Protein AF-A0A377XMK1-F1 (afdb_monomer_lite)

InterPro domains:
  IPR009918 Protein of unknown function DUF1454 [PF07305] (12-74)

Secondary structure (DSSP, 8-state):
---------------------------------GGGSTTPPPPSS-HHHHHHHHHHH-TTSPPPPP----------

Radius of gyration: 28.37 Å; chains: 1; bounding box: 32×36×96 Å

Organism: Klebsiella pneumoniae (NCBI:txid573)

Structure (mmCIF, N/CA/C/O backbone):
data_AF-A0A377XMK1-F1
#
_entry.id   AF-A0A377XMK1-F1
#
loop_
_atom_site.group_PDB
_atom_site.id
_atom_site.type_symbol
_atom_site.label_atom_id
_atom_site.label_alt_id
_atom_site.label_comp_id
_atom_site.label_asym_id
_atom_site.label_entity_id
_atom_site.label_seq_id
_atom_site.pdbx_PDB_ins_code
_atom_site.Cartn_x
_atom_site.Cartn_y
_atom_site.Cartn_z
_atom_site.occupancy
_atom_site.B_iso_or_equiv
_atom_site.auth_seq_id
_atom_site.auth_comp_id
_atom_site.auth_asym_id
_atom_site.auth_atom_id
_atom_site.pdbx_PDB_model_num
ATOM 1 N N . MET A 1 1 ? 23.054 -4.935 -80.470 1.00 42.12 1 MET A N 1
ATOM 2 C CA . MET A 1 1 ? 22.900 -5.505 -79.114 1.00 42.12 1 MET A CA 1
ATOM 3 C C . MET A 1 1 ? 22.410 -4.409 -78.194 1.00 42.12 1 MET A C 1
ATOM 5 O O . MET A 1 1 ? 22.935 -3.306 -78.226 1.00 42.12 1 MET A O 1
ATOM 9 N N . LYS A 1 2 ? 21.306 -4.689 -77.511 1.00 43.97 2 LYS A N 1
ATOM 10 C CA . LYS A 1 2 ? 20.362 -3.720 -76.968 1.00 43.97 2 LYS A CA 1
ATOM 11 C C . LYS A 1 2 ? 20.478 -3.773 -75.452 1.00 43.97 2 LYS A C 1
ATOM 13 O O . LYS A 1 2 ? 20.087 -4.762 -74.848 1.00 43.97 2 LYS A O 1
ATOM 18 N N . LYS A 1 3 ? 21.051 -2.739 -74.853 1.00 50.34 3 LYS A N 1
ATOM 19 C CA . LYS A 1 3 ? 20.909 -2.472 -73.422 1.00 50.34 3 LYS A CA 1
ATOM 20 C C . LYS A 1 3 ? 20.296 -1.093 -73.311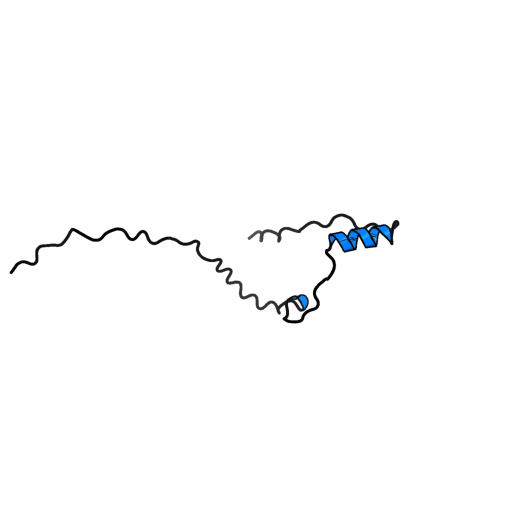 1.00 50.34 3 LYS A C 1
ATOM 22 O O . LYS A 1 3 ? 20.962 -0.107 -73.028 1.00 50.34 3 LYS A O 1
ATOM 27 N N . TRP A 1 4 ? 19.022 -1.058 -73.697 1.00 53.34 4 TRP A N 1
ATOM 28 C CA . TRP A 1 4 ? 18.121 0.008 -73.321 1.00 53.34 4 TRP A CA 1
ATOM 29 C C . TRP A 1 4 ? 18.229 0.162 -71.807 1.00 53.34 4 TRP A C 1
ATOM 31 O O . TRP A 1 4 ? 17.965 -0.783 -71.063 1.00 53.34 4 TRP A O 1
ATOM 41 N N . THR A 1 5 ? 18.747 1.316 -71.391 1.00 56.16 5 THR A N 1
ATOM 42 C CA . THR A 1 5 ? 17.972 2.244 -70.565 1.00 56.16 5 THR A CA 1
ATOM 43 C C . THR A 1 5 ? 16.856 1.505 -69.830 1.00 56.16 5 THR A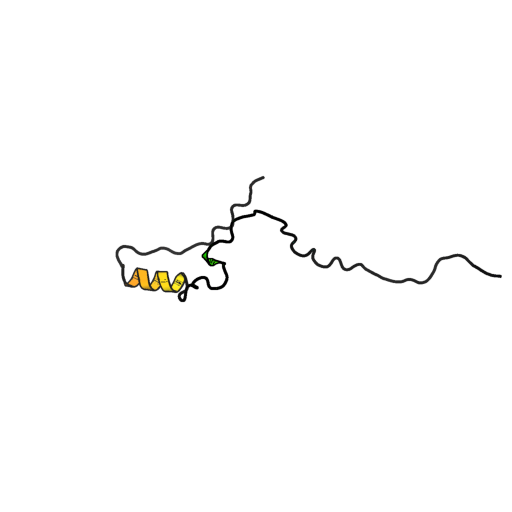 C 1
ATOM 45 O O . THR A 1 5 ? 15.859 1.112 -70.425 1.00 56.16 5 THR A O 1
ATOM 48 N N . ILE A 1 6 ? 17.130 1.074 -68.602 1.00 56.09 6 ILE A N 1
ATOM 49 C CA . ILE A 1 6 ? 16.833 1.884 -67.415 1.00 56.09 6 ILE A CA 1
ATOM 50 C C . ILE A 1 6 ? 15.346 2.234 -67.401 1.00 56.09 6 ILE A C 1
ATOM 52 O O . ILE A 1 6 ? 14.835 2.819 -68.350 1.00 56.09 6 ILE A O 1
ATOM 56 N N . LEU A 1 7 ? 14.727 1.986 -66.247 1.00 56.62 7 LEU A N 1
ATOM 57 C CA . LEU A 1 7 ? 13.428 2.525 -65.845 1.00 56.62 7 LEU A CA 1
ATOM 58 C C . LEU A 1 7 ? 12.231 1.628 -66.179 1.00 56.62 7 LEU A C 1
ATOM 60 O O . LEU A 1 7 ? 11.379 1.987 -66.975 1.00 56.62 7 LEU A O 1
ATOM 64 N N . TRP A 1 8 ? 12.143 0.478 -65.508 1.00 51.41 8 TRP A N 1
ATOM 65 C CA . TRP A 1 8 ? 10.909 -0.026 -64.886 1.00 51.41 8 TRP A CA 1
ATOM 66 C C . TRP A 1 8 ? 11.186 -1.353 -64.174 1.00 51.41 8 TRP A C 1
ATOM 68 O O . TRP A 1 8 ? 12.076 -2.092 -64.573 1.00 51.41 8 TRP A O 1
ATOM 78 N N . LEU A 1 9 ? 10.392 -1.645 -63.145 1.00 58.41 9 LEU A N 1
ATOM 79 C CA . LEU A 1 9 ? 10.445 -2.816 -62.259 1.00 58.41 9 LEU A CA 1
ATOM 80 C C . LEU A 1 9 ? 11.552 -2.798 -61.201 1.00 58.41 9 LEU A C 1
ATOM 82 O O . LEU A 1 9 ? 12.620 -3.378 -61.363 1.00 58.41 9 LEU A O 1
ATOM 86 N N . SER A 1 10 ? 11.225 -2.191 -60.065 1.00 57.56 10 SER A N 1
ATOM 87 C CA . SER A 1 10 ? 11.231 -2.814 -58.727 1.00 57.56 10 SER A CA 1
ATOM 88 C C . SER A 1 10 ? 10.910 -1.668 -57.763 1.00 57.56 10 SER A C 1
ATOM 90 O O . SER A 1 10 ? 11.732 -0.795 -57.536 1.00 57.56 10 SER A O 1
ATOM 92 N N . GLY A 1 11 ? 9.670 -1.469 -57.331 1.00 54.19 11 GLY A N 1
ATOM 93 C CA . GLY A 1 11 ? 8.855 -2.490 -56.693 1.00 54.19 11 GLY A CA 1
ATOM 94 C C . GLY A 1 11 ? 9.112 -2.402 -55.195 1.00 54.19 11 GLY A C 1
ATOM 95 O O . GLY A 1 11 ? 10.003 -3.065 -54.688 1.00 54.19 11 GLY A O 1
ATOM 96 N N . LEU A 1 12 ? 8.366 -1.508 -54.544 1.00 61.00 12 LEU A N 1
ATOM 97 C CA . LEU A 1 12 ? 7.881 -1.629 -53.172 1.00 61.00 12 LEU A CA 1
ATOM 98 C C . LEU A 1 12 ? 8.781 -2.431 -52.206 1.00 61.00 12 LEU A C 1
ATOM 100 O O . LEU A 1 12 ? 8.563 -3.615 -51.979 1.00 61.00 12 LEU A O 1
ATOM 104 N N . MET A 1 13 ? 9.719 -1.758 -51.548 1.00 50.69 13 MET A N 1
ATOM 105 C CA . MET A 1 13 ? 10.069 -2.127 -50.179 1.00 50.69 13 MET A CA 1
ATOM 106 C C . MET A 1 13 ? 9.959 -0.875 -49.331 1.00 50.69 13 MET A C 1
ATOM 108 O O . MET A 1 13 ? 10.906 -0.111 -49.163 1.00 50.69 13 MET A O 1
ATOM 112 N N . GLY A 1 14 ? 8.741 -0.648 -48.834 1.00 50.50 14 GLY A N 1
ATOM 113 C CA . GLY A 1 14 ? 8.575 0.123 -47.618 1.00 50.50 14 GLY A CA 1
ATOM 114 C C . GLY A 1 14 ? 9.377 -0.603 -46.552 1.00 50.50 14 GLY A C 1
ATOM 115 O O . GLY A 1 14 ? 8.970 -1.667 -46.092 1.00 50.50 14 GLY A O 1
ATOM 116 N N . LEU A 1 15 ? 10.551 -0.069 -46.224 1.00 47.84 15 LEU A N 1
ATOM 117 C CA . LEU A 1 15 ? 11.251 -0.456 -45.017 1.00 47.84 15 LEU A CA 1
ATOM 118 C C . LEU A 1 15 ? 10.282 -0.154 -43.885 1.00 47.84 15 LEU A C 1
ATOM 120 O O . LEU A 1 15 ? 10.009 1.006 -43.571 1.00 47.84 15 LEU A O 1
ATOM 124 N N . ALA A 1 16 ? 9.703 -1.220 -43.342 1.00 53.41 16 ALA A N 1
ATOM 125 C CA . ALA A 1 16 ? 9.052 -1.185 -42.060 1.00 53.41 16 ALA A CA 1
ATOM 126 C C . ALA A 1 16 ? 10.049 -0.530 -41.101 1.00 53.41 16 ALA A C 1
ATOM 128 O O . ALA A 1 16 ? 11.039 -1.145 -40.703 1.00 53.41 16 ALA A O 1
ATOM 129 N N . VAL A 1 17 ? 9.796 0.728 -40.740 1.00 53.59 17 VAL A N 1
ATOM 130 C CA . VAL A 1 17 ? 10.224 1.239 -39.445 1.00 53.59 17 VAL A CA 1
ATOM 131 C C . VAL A 1 17 ? 9.427 0.400 -38.455 1.00 53.59 17 VAL A C 1
ATOM 133 O O . VAL A 1 17 ? 8.333 0.760 -38.030 1.00 53.59 17 VAL A O 1
ATOM 136 N N . GLY A 1 18 ? 9.939 -0.803 -38.176 1.00 53.88 18 GLY A N 1
ATOM 137 C CA . GLY A 1 18 ? 9.589 -1.516 -36.967 1.00 53.88 18 GLY A CA 1
ATOM 138 C C . GLY A 1 18 ? 9.818 -0.551 -35.807 1.00 53.88 18 GLY A C 1
ATOM 139 O O . GLY A 1 18 ? 10.690 0.323 -35.922 1.00 53.88 18 GLY A O 1
ATOM 140 N N . PRO A 1 19 ? 9.028 -0.643 -34.725 1.00 53.59 19 PRO A N 1
ATOM 141 C CA . PRO A 1 19 ? 9.295 0.159 -33.544 1.00 53.59 19 PRO A CA 1
ATOM 142 C C . PRO A 1 19 ? 10.779 -0.010 -33.248 1.00 53.59 19 PRO A C 1
ATOM 144 O O . PRO A 1 19 ? 11.243 -1.146 -33.130 1.00 53.59 19 PRO A O 1
ATOM 147 N N . HIS A 1 20 ? 11.530 1.098 -33.258 1.00 47.06 20 HIS A N 1
ATOM 148 C CA . HIS A 1 20 ? 12.891 1.093 -32.752 1.00 47.06 20 HIS A CA 1
ATOM 149 C C . HIS A 1 20 ? 12.763 0.472 -31.372 1.00 47.06 20 HIS A C 1
ATOM 151 O O . HIS A 1 20 ? 12.131 1.044 -30.478 1.00 47.06 20 HIS A O 1
ATOM 157 N N . ALA A 1 21 ? 13.226 -0.774 -31.283 1.00 52.69 21 ALA A N 1
ATOM 158 C CA . ALA A 1 21 ? 13.279 -1.516 -30.054 1.00 52.69 21 ALA A CA 1
ATOM 159 C C . ALA A 1 21 ? 13.920 -0.582 -29.036 1.00 52.69 21 ALA A C 1
ATOM 161 O O . ALA A 1 21 ? 14.868 0.126 -29.381 1.00 52.69 21 ALA A O 1
ATOM 162 N N . LEU A 1 22 ? 13.333 -0.533 -27.840 1.00 53.41 22 LEU A N 1
ATOM 163 C CA . LEU A 1 22 ? 13.842 0.188 -26.683 1.00 53.41 22 LEU A CA 1
ATOM 164 C C . LEU A 1 22 ? 15.353 -0.049 -26.567 1.00 53.41 22 LEU A C 1
ATOM 166 O O . LEU A 1 22 ? 15.786 -1.005 -25.934 1.00 53.41 22 LEU A O 1
ATOM 170 N N . SER A 1 23 ? 16.159 0.823 -27.159 1.00 52.50 23 SER A N 1
ATOM 171 C CA . SER A 1 23 ? 17.571 0.914 -26.839 1.00 52.50 23 SER A CA 1
ATOM 172 C C . SER A 1 23 ? 17.662 1.943 -25.732 1.00 52.50 23 SER A C 1
ATOM 174 O O . SER A 1 23 ? 18.123 3.064 -25.927 1.00 52.50 23 SER A O 1
ATOM 176 N N . ALA A 1 24 ? 17.145 1.565 -24.562 1.00 48.34 24 ALA A N 1
ATOM 177 C CA . ALA A 1 24 ? 17.601 2.150 -23.317 1.00 48.34 24 ALA A CA 1
ATOM 178 C C . ALA A 1 24 ? 19.000 1.577 -23.064 1.00 48.34 24 ALA A C 1
ATOM 180 O O . ALA A 1 24 ? 19.186 0.699 -22.228 1.00 48.34 24 ALA A O 1
ATOM 181 N N . GLU A 1 25 ? 19.965 2.042 -23.859 1.00 51.34 25 GLU A N 1
ATOM 182 C CA . GLU A 1 25 ? 21.36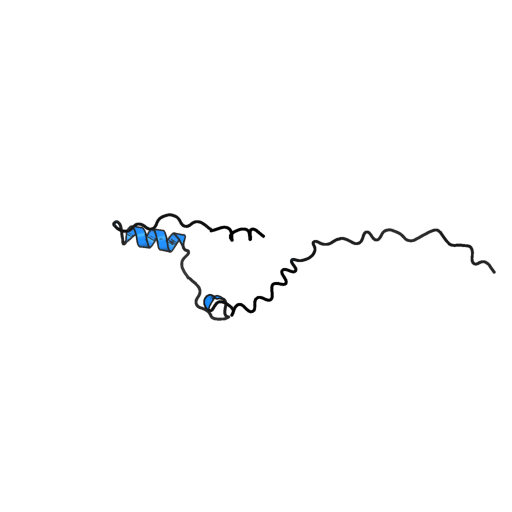8 1.953 -23.488 1.00 51.34 25 GLU A CA 1
ATOM 183 C C . GLU A 1 25 ? 21.567 2.977 -22.376 1.00 51.34 25 GLU A C 1
ATOM 185 O O . GLU A 1 25 ? 21.893 4.143 -22.588 1.00 51.34 25 GLU A O 1
ATOM 190 N N . SER A 1 26 ? 21.232 2.547 -21.173 1.00 47.81 26 SER A N 1
ATOM 191 C CA . SER A 1 26 ? 21.800 3.105 -19.967 1.00 47.81 26 SER A CA 1
ATOM 192 C C . SER A 1 26 ? 22.499 1.949 -19.278 1.00 47.81 26 SER A C 1
ATOM 194 O O . SER A 1 26 ? 21.986 1.387 -18.311 1.00 47.81 26 SER A O 1
ATOM 196 N N . GLU A 1 27 ? 23.679 1.605 -19.795 1.00 50.72 27 GLU A N 1
ATOM 197 C CA . GLU A 1 27 ? 24.857 1.188 -19.032 1.00 50.72 27 GLU A CA 1
ATOM 198 C C . GLU A 1 27 ? 25.110 2.161 -17.855 1.00 50.72 27 GLU A C 1
ATOM 200 O O . GLU A 1 27 ? 26.133 2.827 -17.728 1.00 50.72 27 GLU A O 1
ATOM 205 N N . SER A 1 28 ? 24.165 2.261 -16.924 1.00 51.41 28 SER A N 1
ATOM 206 C CA . SER A 1 28 ? 24.535 2.423 -15.536 1.00 51.41 28 SER A CA 1
ATOM 207 C C . SER A 1 28 ? 24.886 1.021 -15.078 1.00 51.41 28 SER A C 1
ATOM 209 O O . SER A 1 28 ? 23.997 0.183 -14.918 1.00 51.41 28 SER A O 1
ATOM 211 N N . THR A 1 29 ? 26.171 0.760 -14.850 1.00 51.56 29 THR A N 1
ATOM 212 C CA . THR A 1 29 ? 26.646 -0.344 -14.005 1.00 51.56 29 THR A CA 1
ATOM 213 C C . THR A 1 29 ? 26.146 -0.106 -12.574 1.00 51.56 29 THR A C 1
ATOM 215 O O . THR A 1 29 ? 26.901 0.118 -11.633 1.00 51.56 29 THR A O 1
ATOM 218 N N . THR A 1 30 ? 24.830 -0.061 -12.397 1.00 62.19 30 THR A N 1
ATOM 219 C CA . THR A 1 30 ? 24.168 -0.173 -11.116 1.00 62.19 30 THR A CA 1
ATOM 220 C C . THR A 1 30 ? 24.277 -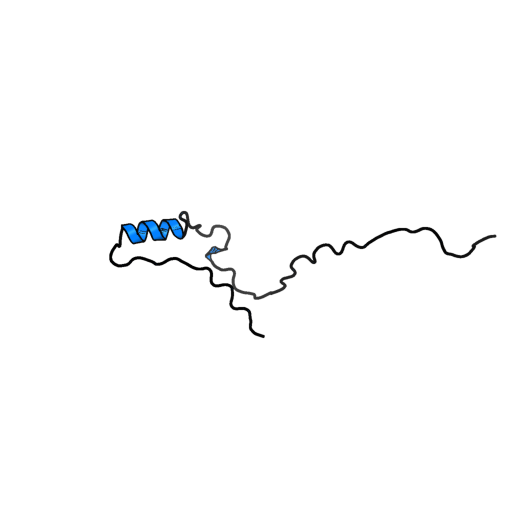1.643 -10.789 1.00 62.19 30 THR A C 1
ATOM 222 O O . THR A 1 30 ? 23.727 -2.475 -11.509 1.00 62.19 30 THR A O 1
ATOM 225 N N . ALA A 1 31 ? 25.049 -1.967 -9.750 1.00 70.94 31 ALA A N 1
ATOM 226 C CA . ALA A 1 31 ? 25.091 -3.315 -9.206 1.00 70.94 31 ALA A CA 1
ATOM 227 C C . ALA A 1 31 ? 23.658 -3.859 -9.166 1.00 70.94 31 ALA A C 1
ATOM 229 O O . ALA A 1 31 ? 22.780 -3.215 -8.585 1.00 70.94 31 ALA A O 1
ATOM 230 N N . ALA A 1 32 ? 23.417 -4.976 -9.863 1.00 75.38 32 ALA A N 1
ATOM 231 C CA . ALA A 1 32 ? 22.092 -5.571 -9.941 1.00 75.38 32 ALA A CA 1
ATOM 232 C C . ALA A 1 32 ? 21.549 -5.686 -8.516 1.00 75.38 32 ALA A C 1
ATOM 234 O O . ALA A 1 32 ? 22.230 -6.219 -7.634 1.00 75.38 32 ALA A O 1
ATOM 235 N N . ALA A 1 33 ? 20.374 -5.100 -8.273 1.00 80.81 33 ALA A N 1
ATOM 236 C CA . ALA A 1 33 ? 19.839 -5.042 -6.925 1.00 80.81 33 ALA A CA 1
ATOM 237 C C . ALA A 1 33 ? 19.768 -6.472 -6.356 1.00 80.81 33 ALA A C 1
ATOM 239 O O . ALA A 1 33 ? 19.350 -7.375 -7.083 1.00 80.81 33 ALA A O 1
ATOM 240 N N . PRO A 1 34 ? 20.164 -6.719 -5.092 1.00 82.25 34 PRO A N 1
ATOM 241 C CA . PRO A 1 34 ? 20.305 -8.084 -4.575 1.00 82.25 34 PRO A CA 1
ATOM 242 C C . PRO A 1 34 ? 19.041 -8.946 -4.712 1.00 82.25 34 PRO A C 1
ATOM 244 O O . PRO A 1 34 ? 19.134 -10.156 -4.885 1.00 82.25 34 PRO A O 1
ATOM 247 N N . TYR A 1 35 ? 17.861 -8.317 -4.691 1.00 81.94 35 TYR A N 1
ATOM 248 C CA . TYR A 1 35 ? 16.550 -8.953 -4.867 1.00 81.94 35 TYR A CA 1
ATOM 249 C C . TYR A 1 35 ? 16.182 -9.280 -6.330 1.00 81.94 35 TYR A C 1
ATOM 251 O O . TYR A 1 35 ? 15.114 -9.826 -6.581 1.00 81.94 35 TYR A O 1
ATOM 259 N N . LEU A 1 36 ? 17.043 -8.946 -7.296 1.00 82.00 36 LEU A N 1
ATOM 260 C CA . LEU A 1 36 ? 16.890 -9.266 -8.722 1.00 82.00 36 LEU A CA 1
ATOM 261 C C . LEU A 1 36 ? 17.823 -10.399 -9.180 1.00 82.00 36 LEU A C 1
ATOM 263 O O . LEU A 1 36 ? 17.753 -10.820 -10.333 1.00 82.00 36 LEU A O 1
ATOM 267 N N . LEU A 1 37 ? 18.713 -10.880 -8.307 1.00 86.75 37 LEU A N 1
ATOM 268 C CA . LEU A 1 37 ? 19.634 -11.973 -8.617 1.00 86.75 37 LEU A CA 1
ATOM 269 C C . LEU A 1 37 ? 18.884 -13.311 -8.726 1.00 86.75 37 LEU A C 1
ATOM 271 O O . LEU A 1 37 ? 17.872 -13.535 -8.061 1.00 86.75 37 LEU A O 1
ATOM 275 N N . ALA A 1 38 ? 19.395 -14.235 -9.544 1.00 87.00 38 ALA A N 1
ATOM 276 C CA . ALA A 1 38 ? 18.834 -15.581 -9.635 1.00 87.00 38 ALA A CA 1
ATOM 277 C C . ALA A 1 38 ? 18.893 -16.282 -8.266 1.00 87.00 38 ALA A C 1
ATOM 279 O O . ALA A 1 38 ? 19.935 -16.294 -7.613 1.00 87.00 38 ALA A O 1
ATOM 280 N N . GLY A 1 39 ? 17.769 -16.859 -7.834 1.00 86.88 39 GLY A N 1
ATOM 281 C CA . GLY A 1 39 ? 17.647 -17.469 -6.506 1.00 86.88 39 GLY A CA 1
ATOM 282 C C . GLY A 1 39 ? 17.466 -16.471 -5.358 1.00 86.88 39 GLY A C 1
ATOM 283 O O . GLY A 1 39 ? 17.475 -16.888 -4.201 1.00 86.88 39 GLY A O 1
ATOM 284 N N . ALA A 1 40 ? 17.290 -15.175 -5.646 1.00 87.06 40 ALA A N 1
ATOM 285 C CA . ALA A 1 40 ? 16.905 -14.210 -4.627 1.00 87.06 40 ALA A CA 1
ATOM 286 C C . ALA A 1 40 ? 15.531 -14.571 -4.023 1.00 87.06 40 ALA A C 1
ATOM 288 O O . ALA A 1 40 ? 14.661 -15.079 -4.737 1.00 87.06 40 ALA A O 1
ATOM 289 N N . PRO A 1 41 ? 15.309 -14.295 -2.726 1.00 81.12 41 PRO A N 1
ATOM 290 C CA . PRO A 1 41 ? 14.010 -14.502 -2.101 1.00 81.12 41 PRO A CA 1
ATOM 291 C C . PRO A 1 41 ? 12.930 -13.689 -2.819 1.00 81.12 41 PRO A C 1
ATOM 293 O O . PRO A 1 41 ? 13.068 -12.474 -2.981 1.00 81.12 41 PRO A O 1
ATOM 296 N N . SER A 1 42 ? 11.845 -14.345 -3.225 1.00 82.75 42 SER A N 1
ATOM 297 C CA . SER A 1 42 ? 10.631 -13.659 -3.657 1.00 82.75 42 SER A CA 1
ATOM 298 C C . SER A 1 42 ? 9.783 -13.279 -2.450 1.00 82.75 42 SER A C 1
ATOM 300 O O . SER A 1 42 ? 9.813 -13.935 -1.410 1.00 82.75 42 SER A O 1
ATOM 302 N N . PHE A 1 43 ? 8.985 -12.227 -2.595 1.00 83.38 43 PHE A N 1
ATOM 303 C CA . PHE A 1 43 ? 7.931 -11.949 -1.631 1.00 83.38 43 PHE A CA 1
ATOM 304 C C . PHE A 1 43 ? 6.730 -12.841 -1.947 1.00 83.38 43 PHE A C 1
ATOM 306 O O . PHE A 1 43 ? 6.144 -12.720 -3.020 1.00 83.38 43 PHE A O 1
ATOM 313 N N . ASP A 1 44 ? 6.350 -13.708 -1.009 1.00 88.31 44 ASP A N 1
ATOM 314 C CA . ASP A 1 44 ? 5.169 -14.575 -1.157 1.00 88.31 44 ASP A CA 1
ATOM 315 C C . ASP A 1 44 ? 3.849 -13.795 -1.042 1.00 88.31 44 ASP A C 1
ATOM 317 O O . ASP A 1 44 ? 2.806 -14.235 -1.523 1.00 88.31 44 ASP A O 1
ATOM 321 N N . GLN A 1 45 ? 3.892 -12.623 -0.402 1.00 89.25 45 GLN A N 1
ATOM 322 C CA . GLN A 1 45 ? 2.744 -11.751 -0.181 1.00 89.25 45 GLN A CA 1
ATOM 323 C C . GLN A 1 45 ? 2.884 -10.442 -0.957 1.00 89.25 45 GLN A C 1
ATOM 325 O O . GLN A 1 45 ? 3.948 -9.821 -1.005 1.00 89.25 45 GLN A O 1
ATOM 330 N N . SER A 1 46 ? 1.773 -9.992 -1.529 1.00 91.06 46 SER A N 1
ATOM 331 C CA . SER A 1 46 ? 1.694 -8.673 -2.154 1.00 91.06 46 SER A CA 1
ATOM 332 C C . SER A 1 46 ? 1.770 -7.549 -1.112 1.00 91.06 46 SER A C 1
ATOM 334 O O . SER A 1 46 ? 1.429 -7.729 0.061 1.00 91.06 46 SER A O 1
ATOM 336 N N . ILE A 1 47 ? 2.148 -6.346 -1.557 1.00 89.19 47 ILE A N 1
ATOM 337 C CA . ILE A 1 47 ? 2.187 -5.145 -0.704 1.00 89.19 47 ILE A CA 1
ATOM 338 C C . ILE A 1 47 ? 0.793 -4.852 -0.108 1.00 89.19 47 ILE A C 1
ATOM 340 O O . ILE A 1 47 ? 0.693 -4.465 1.057 1.00 89.19 47 ILE A O 1
ATOM 344 N N . SER A 1 48 ? -0.286 -5.098 -0.864 1.00 91.94 48 SER A N 1
ATOM 345 C CA . SER A 1 48 ? -1.672 -4.964 -0.384 1.00 91.94 48 SER A CA 1
ATOM 346 C C . SER A 1 48 ? -1.973 -5.908 0.779 1.00 91.94 48 SER A C 1
ATOM 348 O O . SER A 1 48 ? -2.414 -5.453 1.832 1.00 91.94 48 SER A O 1
ATOM 350 N N . GLN A 1 49 ? -1.672 -7.201 0.618 1.00 93.88 49 GLN A N 1
ATOM 351 C CA . GLN A 1 49 ? -1.915 -8.222 1.645 1.00 93.88 49 GLN A CA 1
ATOM 352 C C . GLN A 1 49 ? -1.128 -7.940 2.925 1.00 93.88 49 GLN A C 1
ATOM 354 O O . GLN A 1 49 ? -1.668 -8.047 4.026 1.00 93.88 49 GLN A O 1
ATOM 359 N N . PHE A 1 50 ? 0.137 -7.531 2.787 1.00 93.94 50 PHE A N 1
ATOM 360 C CA . PHE A 1 50 ? 0.942 -7.113 3.929 1.00 93.94 50 PHE A CA 1
ATOM 361 C C . PHE A 1 50 ? 0.286 -5.947 4.678 1.00 93.94 50 PHE A C 1
ATOM 363 O O . PHE A 1 50 ? 0.157 -6.003 5.900 1.00 93.94 50 PHE A O 1
ATOM 370 N N . ARG A 1 51 ? -0.162 -4.909 3.957 1.00 95.31 51 ARG A N 1
ATOM 371 C CA . ARG A 1 51 ? -0.796 -3.722 4.550 1.00 95.31 51 ARG A CA 1
ATOM 372 C C . ARG A 1 51 ? -2.070 -4.079 5.311 1.00 95.31 51 ARG A C 1
ATOM 374 O O . ARG A 1 51 ? -2.253 -3.622 6.434 1.00 95.31 51 ARG A O 1
ATOM 381 N N . GLU A 1 52 ? -2.936 -4.892 4.715 1.00 95.38 52 GLU A N 1
ATOM 382 C CA . GLU A 1 52 ? -4.185 -5.339 5.340 1.00 95.38 52 GLU A CA 1
ATOM 383 C C . GLU A 1 52 ? -3.919 -6.089 6.642 1.00 95.38 52 GLU A C 1
ATOM 385 O O . GLU A 1 52 ? -4.458 -5.724 7.689 1.00 95.38 52 GLU A O 1
ATOM 390 N N . LYS A 1 53 ? -3.029 -7.087 6.595 1.00 95.50 53 LYS A N 1
ATOM 391 C CA . LYS A 1 53 ? -2.666 -7.866 7.776 1.00 95.50 53 LYS A CA 1
ATOM 392 C C . LYS A 1 53 ? -2.016 -6.997 8.852 1.00 95.50 53 LYS A C 1
ATOM 394 O O . LYS A 1 53 ? -2.404 -7.076 10.014 1.00 95.50 53 LYS A O 1
ATOM 399 N N . PHE A 1 54 ? -1.072 -6.139 8.471 1.00 95.62 54 PHE A N 1
ATOM 400 C CA . PHE A 1 54 ? -0.396 -5.248 9.408 1.00 95.62 54 PHE A CA 1
ATOM 401 C C . PHE A 1 54 ? -1.376 -4.294 10.096 1.00 95.62 54 PHE A C 1
ATOM 403 O O . PHE A 1 54 ? -1.298 -4.130 11.310 1.00 95.62 54 PHE A O 1
ATOM 410 N N . ASN A 1 55 ? -2.315 -3.703 9.353 1.00 96.50 55 ASN A N 1
ATOM 411 C CA . ASN A 1 55 ? -3.301 -2.775 9.907 1.00 96.50 55 ASN A CA 1
ATOM 412 C C . ASN A 1 55 ? -4.302 -3.477 10.834 1.00 96.50 55 ASN A C 1
ATOM 414 O O . ASN A 1 55 ? -4.705 -2.889 11.837 1.00 96.50 55 ASN A O 1
ATOM 418 N N . ALA A 1 56 ? -4.675 -4.723 10.523 1.00 96.50 56 ALA A N 1
ATOM 419 C CA . ALA A 1 56 ? -5.508 -5.545 11.398 1.00 96.50 56 ALA A CA 1
ATOM 420 C C . ALA A 1 56 ? -4.794 -5.869 12.722 1.00 96.50 56 ALA A C 1
ATOM 422 O O . ALA A 1 56 ? -5.387 -5.734 13.791 1.00 96.50 56 ALA A O 1
ATOM 423 N N . ASP A 1 57 ? -3.511 -6.231 12.649 1.00 97.81 57 ASP A N 1
ATOM 424 C CA . ASP A 1 57 ? -2.696 -6.569 13.819 1.00 97.81 57 ASP A CA 1
ATOM 425 C C . ASP A 1 57 ? -2.278 -5.310 14.622 1.00 97.81 57 ASP A C 1
ATOM 427 O O . ASP A 1 57 ? -2.055 -5.383 15.831 1.00 97.81 57 ASP A O 1
ATOM 431 N N . ASN A 1 58 ? -2.202 -4.134 13.978 1.00 97.31 58 ASN A N 1
ATOM 432 C CA . ASN A 1 58 ? -1.712 -2.874 14.557 1.00 97.31 58 ASN A CA 1
ATOM 433 C C . ASN A 1 58 ? -2.708 -1.709 14.366 1.00 97.31 58 A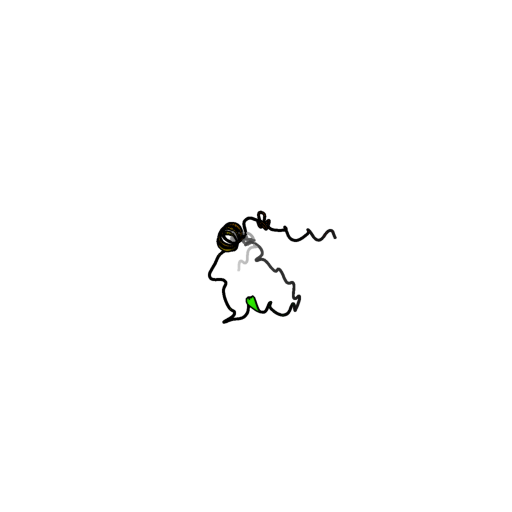SN A C 1
ATOM 435 O O . ASN A 1 58 ? -2.398 -0.725 13.687 1.00 97.31 58 ASN A O 1
ATOM 439 N N . PRO A 1 59 ? -3.879 -1.728 15.029 1.00 95.25 59 PRO A N 1
ATOM 440 C CA . PRO A 1 59 ? -4.930 -0.724 14.825 1.00 95.25 59 PRO A CA 1
ATOM 441 C C . PRO A 1 59 ? -4.532 0.708 15.227 1.00 95.25 59 PRO A C 1
ATOM 443 O O . PRO A 1 59 ? -5.186 1.669 14.835 1.00 95.25 59 PRO A O 1
ATOM 446 N N . LYS A 1 60 ? -3.459 0.872 16.013 1.00 97.81 60 LYS A N 1
ATOM 447 C CA . LYS A 1 60 ? -2.930 2.183 16.432 1.00 97.81 60 LYS A CA 1
ATOM 448 C C . LYS A 1 60 ? -1.890 2.764 15.466 1.00 97.81 60 LYS A C 1
ATOM 450 O O . LYS A 1 60 ? -1.527 3.926 15.619 1.00 97.81 60 LYS A O 1
ATOM 455 N N . LEU A 1 61 ? -1.392 1.969 14.517 1.00 96.12 61 LEU A N 1
ATOM 456 C CA . LEU A 1 61 ? -0.354 2.357 13.556 1.00 96.12 61 LEU A CA 1
ATOM 457 C C . LEU A 1 61 ? -0.750 1.933 12.133 1.00 96.12 61 LEU A C 1
ATOM 459 O O . LEU A 1 61 ? -0.024 1.167 11.504 1.00 96.12 61 LEU A O 1
ATOM 463 N N . PRO A 1 62 ? -1.895 2.391 11.602 1.00 94.31 62 PRO A N 1
ATOM 464 C CA . PRO A 1 62 ? -2.313 1.994 10.268 1.00 94.31 62 PRO A CA 1
ATOM 465 C C . PRO A 1 62 ? -1.355 2.552 9.208 1.00 94.31 62 PRO A C 1
ATOM 467 O O . PRO A 1 62 ? -1.059 3.747 9.160 1.00 94.31 62 PRO A O 1
ATOM 470 N N . LEU A 1 63 ? -0.898 1.676 8.321 1.00 94.81 63 LEU A N 1
ATOM 471 C CA . LEU A 1 63 ? -0.203 2.045 7.100 1.00 94.81 63 LEU A CA 1
ATOM 472 C C . LEU A 1 63 ? -1.219 2.551 6.071 1.00 94.81 63 LEU A C 1
ATOM 474 O O . LEU A 1 63 ? -2.208 1.877 5.765 1.00 94.81 63 LEU A O 1
ATOM 478 N N . ASN A 1 64 ? -0.942 3.737 5.529 1.00 91.06 64 ASN A N 1
ATOM 479 C CA . ASN A 1 64 ? -1.724 4.367 4.468 1.00 91.06 64 ASN A CA 1
ATOM 480 C C . ASN A 1 64 ? -1.519 3.678 3.115 1.00 91.06 64 ASN A C 1
ATOM 482 O O . ASN A 1 64 ? -0.651 2.815 2.950 1.00 91.06 64 ASN A O 1
ATOM 486 N N . GLU A 1 65 ? -2.300 4.096 2.118 1.00 89.06 65 GLU A N 1
ATOM 487 C CA . GLU A 1 65 ? -2.129 3.569 0.772 1.00 89.06 65 GLU A CA 1
ATOM 488 C C . GLU A 1 65 ? -0.773 3.914 0.159 1.00 89.06 65 GLU A C 1
ATOM 490 O O . GLU A 1 65 ? -0.262 5.030 0.278 1.00 89.06 65 GLU A O 1
ATOM 495 N N . PHE A 1 66 ? -0.188 2.922 -0.512 1.00 84.75 66 PHE A N 1
ATOM 496 C CA . PHE A 1 66 ? 1.042 3.088 -1.269 1.00 84.75 66 PHE A CA 1
ATOM 497 C C . PHE A 1 66 ? 0.720 3.677 -2.637 1.00 84.75 66 PHE A C 1
ATOM 499 O O . PHE A 1 66 ? -0.271 3.333 -3.277 1.00 84.75 66 PHE A O 1
ATOM 506 N N . ARG A 1 67 ? 1.604 4.557 -3.097 1.00 81.00 67 ARG A N 1
ATOM 507 C CA . ARG A 1 67 ? 1.527 5.174 -4.416 1.00 81.00 67 ARG A CA 1
ATOM 508 C C . ARG A 1 67 ? 2.818 4.905 -5.162 1.00 81.00 67 ARG A C 1
ATOM 510 O O . ARG A 1 67 ? 3.900 5.047 -4.592 1.00 81.00 67 ARG A O 1
ATOM 517 N N . SER A 1 68 ? 2.712 4.556 -6.439 1.00 79.75 68 SER A N 1
ATOM 518 C CA . SER A 1 68 ? 3.876 4.557 -7.314 1.00 79.75 68 SER A CA 1
ATOM 519 C C . SER A 1 68 ? 4.364 5.995 -7.453 1.00 79.75 68 SER A C 1
ATOM 521 O O . SER A 1 68 ? 3.611 6.874 -7.880 1.00 79.75 68 SER A O 1
ATOM 523 N N . ILE A 1 69 ? 5.619 6.246 -7.102 1.00 80.25 69 ILE A N 1
ATOM 524 C CA . ILE A 1 69 ? 6.267 7.491 -7.489 1.00 80.25 69 ILE A CA 1
ATOM 525 C C . ILE A 1 69 ? 6.658 7.286 -8.947 1.00 80.25 69 ILE A C 1
ATOM 527 O O . ILE A 1 69 ? 7.511 6.451 -9.242 1.00 80.25 69 ILE A O 1
ATOM 531 N N . ALA A 1 70 ? 5.992 7.991 -9.866 1.00 76.19 70 ALA A N 1
ATOM 532 C CA . ALA A 1 70 ? 6.507 8.092 -11.224 1.00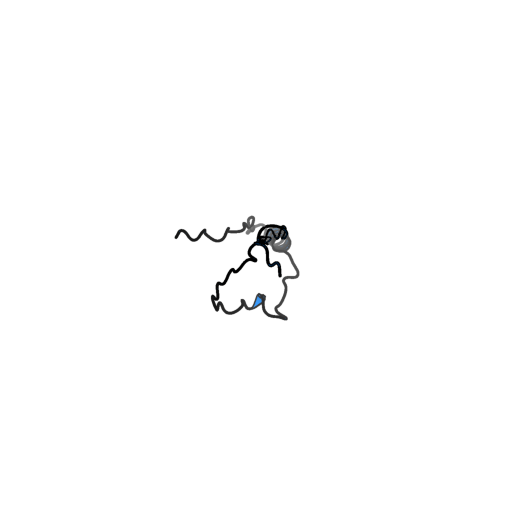 76.19 70 ALA A CA 1
ATOM 533 C C . ALA A 1 70 ? 7.946 8.592 -11.094 1.00 76.19 70 ALA A C 1
ATOM 535 O O . ALA A 1 70 ? 8.149 9.613 -10.429 1.00 76.19 70 ALA A O 1
ATOM 536 N N . ALA A 1 71 ? 8.915 7.845 -11.639 1.00 63.66 71 ALA A N 1
ATOM 537 C CA . ALA A 1 71 ? 10.315 8.251 -11.644 1.00 63.66 71 ALA A CA 1
ATOM 538 C C . ALA A 1 71 ? 10.340 9.731 -12.014 1.00 63.66 71 ALA A C 1
ATOM 540 O O . ALA A 1 71 ? 9.768 10.099 -13.045 1.00 63.66 71 ALA A O 1
ATOM 541 N N . SER A 1 72 ? 10.843 10.566 -11.095 1.00 58.25 72 SER A N 1
ATOM 542 C CA . SER A 1 72 ? 10.917 12.011 -11.284 1.00 58.25 72 SER A CA 1
ATOM 543 C C . SER A 1 72 ? 11.407 12.219 -12.700 1.00 58.25 72 SER A C 1
ATOM 545 O O . SER A 1 72 ? 12.513 11.779 -13.003 1.00 58.25 72 SER A O 1
ATOM 547 N N . ARG A 1 73 ? 10.554 12.789 -13.567 1.00 55.94 73 ARG A N 1
ATOM 548 C CA . ARG A 1 73 ? 10.979 13.227 -14.892 1.00 55.94 73 ARG A CA 1
ATOM 549 C C . ARG A 1 73 ? 12.236 14.023 -14.632 1.00 55.94 73 ARG A C 1
ATOM 551 O O . ARG A 1 73 ? 12.166 15.045 -13.947 1.00 55.94 73 ARG A O 1
ATOM 558 N N . ASP A 1 74 ? 13.345 13.458 -15.077 1.00 57.12 74 ASP A N 1
ATOM 559 C CA . ASP A 1 74 ? 14.622 14.117 -15.174 1.00 57.12 74 ASP A CA 1
ATOM 560 C C . ASP A 1 74 ? 14.322 15.447 -15.863 1.00 57.12 74 ASP A C 1
ATOM 562 O O . ASP A 1 74 ? 13.970 15.492 -17.045 1.00 57.12 74 ASP A O 1
ATOM 566 N N . ARG A 1 75 ? 14.226 16.515 -15.067 1.00 49.28 75 ARG A N 1
ATOM 567 C CA . ARG A 1 75 ? 14.084 17.861 -15.599 1.00 49.28 75 ARG A CA 1
ATOM 568 C C . ARG A 1 75 ? 15.498 18.240 -15.987 1.00 49.28 75 ARG A C 1
ATOM 570 O O . ARG A 1 75 ? 16.206 18.843 -15.185 1.00 49.28 75 ARG A O 1
ATOM 577 N N . GLY A 1 76 ? 15.879 17.761 -17.169 1.00 45.34 76 GLY A N 1
ATOM 578 C CA . GLY A 1 76 ? 16.965 18.334 -17.950 1.00 45.34 76 GLY A CA 1
ATOM 579 C C . GLY A 1 76 ? 16.712 19.801 -18.265 1.00 45.34 76 GLY A C 1
ATOM 580 O O . GLY A 1 76 ? 15.560 20.274 -18.090 1.00 45.34 76 GLY A O 1
#

Sequence (76 aa):
MKKWTILWLSGLMGLAVGPHALSAESESTTAAAPYLLAGAPSFDQSISQFREKFNADNPKLPLNEFRSIAASRDRG

Foldseek 3Di:
DDDDDDDDDDDDDPPPPDPPPPPPPPPPVPPDDQCRDVPRDDDPDDPVRVQVVCCVVCVPDRDDDDDDDPPPPPPD

pLDDT: mean 71.57, std 18.75, range [42.12, 97.81]